Protein AF-A0A165EK48-F1 (afdb_monomer_lite)

Foldseek 3Di:
DWDQDPNATADPVRPSPVRLVVLVVQLVVLVVVLVVQQPDDVGDDPVVSVVSCVPPNVCSNPPD

Radius of gyration: 14.95 Å; chains: 1; bounding box: 30×18×47 Å

Secondary structure (DSSP, 8-state):
-PEEETTEEE-TT---HHHHHHHHHHHHHHHHHHHHHHTSTT---HHHHHHHIIIIIIHHHHT-

Sequence (64 aa):
PYTRWLGFWLDPRLTFRHHVRVMTTRAISRVQAFRMLANTIRGMSVKAARTIYLSNILSVLTFG

Organism: NCBI:txid1314785

Structure (mmCIF, N/CA/C/O backbone):
data_AF-A0A165EK48-F1
#
_entry.id   AF-A0A165EK48-F1
#
loop_
_atom_site.group_PDB
_atom_site.id
_atom_site.type_symbol
_atom_site.label_atom_id
_atom_site.label_alt_id
_atom_site.label_comp_id
_atom_site.label_asym_id
_atom_site.label_entity_id
_atom_site.label_seq_id
_atom_site.pdbx_PDB_ins_code
_atom_site.Cartn_x
_atom_site.Cartn_y
_atom_site.Cartn_z
_atom_site.occupancy
_atom_site.B_iso_or_equiv
_atom_site.auth_seq_id
_atom_site.auth_comp_id
_atom_site.auth_asym_id
_atom_site.auth_atom_id
_atom_site.pdbx_PDB_model_num
ATOM 1 N N . PRO A 1 1 ? 15.399 -4.328 -19.950 1.00 66.38 1 PRO A N 1
ATOM 2 C CA . PRO A 1 1 ? 15.416 -3.068 -19.167 1.00 66.38 1 PRO A CA 1
ATOM 3 C C . PRO A 1 1 ? 13.986 -2.583 -18.876 1.00 66.38 1 PRO A C 1
ATOM 5 O O . PRO A 1 1 ? 13.183 -2.516 -19.802 1.00 66.38 1 PRO A O 1
ATOM 8 N N . TYR A 1 2 ? 13.667 -2.312 -17.606 1.00 72.81 2 TYR A N 1
ATOM 9 C CA . TYR A 1 2 ? 12.384 -1.735 -17.184 1.00 72.81 2 TYR A CA 1
ATOM 10 C C . TYR A 1 2 ? 12.591 -0.245 -16.919 1.00 72.81 2 TYR A C 1
ATOM 12 O O . TYR A 1 2 ? 13.472 0.111 -16.135 1.00 72.81 2 TYR A O 1
ATOM 20 N N . THR A 1 3 ? 11.808 0.619 -17.561 1.00 82.88 3 THR A N 1
ATOM 21 C CA . THR A 1 3 ? 11.944 2.072 -17.392 1.00 82.88 3 THR A CA 1
ATOM 22 C C . THR A 1 3 ? 10.923 2.549 -16.373 1.00 82.88 3 THR A C 1
ATOM 24 O O . THR A 1 3 ? 9.726 2.313 -16.532 1.00 82.88 3 THR A O 1
ATOM 27 N N . ARG A 1 4 ? 11.383 3.226 -15.317 1.00 82.81 4 ARG A N 1
ATOM 28 C CA . ARG A 1 4 ? 10.487 3.885 -14.365 1.00 82.81 4 ARG A CA 1
ATOM 29 C C . ARG A 1 4 ? 10.200 5.299 -14.854 1.00 82.81 4 ARG A C 1
ATOM 31 O O . ARG A 1 4 ? 11.119 6.107 -14.938 1.00 82.81 4 ARG A O 1
ATOM 38 N N . TRP A 1 5 ? 8.939 5.603 -15.137 1.00 82.81 5 TRP A N 1
ATOM 39 C CA . TRP A 1 5 ? 8.520 6.926 -15.595 1.00 82.81 5 TRP A CA 1
ATOM 40 C C . TRP A 1 5 ? 7.292 7.390 -14.817 1.00 82.81 5 TRP A C 1
ATOM 42 O O . TRP A 1 5 ? 6.311 6.659 -14.716 1.00 82.81 5 TRP A O 1
ATOM 52 N N . LEU A 1 6 ? 7.381 8.575 -14.203 1.00 81.06 6 LEU A N 1
ATOM 53 C CA . LEU A 1 6 ? 6.315 9.182 -13.386 1.00 81.06 6 LEU A CA 1
ATOM 54 C C . LEU A 1 6 ? 5.736 8.272 -12.278 1.00 81.06 6 LEU A C 1
ATOM 56 O O . LEU A 1 6 ? 4.615 8.466 -11.830 1.00 81.06 6 LEU A O 1
ATOM 60 N N . GLY A 1 7 ? 6.502 7.277 -11.813 1.00 78.19 7 GLY A N 1
ATOM 61 C CA . GLY A 1 7 ? 6.057 6.309 -10.800 1.00 78.19 7 GLY A CA 1
ATOM 62 C C . GLY A 1 7 ? 5.614 4.954 -11.358 1.00 78.19 7 GLY A C 1
ATOM 63 O O . GLY A 1 7 ? 5.670 3.970 -10.621 1.00 78.19 7 GLY A O 1
ATOM 64 N N . PHE A 1 8 ? 5.323 4.868 -12.656 1.00 77.88 8 PHE A N 1
ATOM 65 C CA . PHE A 1 8 ? 4.948 3.636 -13.349 1.00 77.88 8 PHE A CA 1
ATOM 66 C C . PHE A 1 8 ? 6.170 2.868 -13.851 1.00 77.88 8 PHE A C 1
ATOM 68 O O . PHE A 1 8 ? 7.199 3.458 -14.189 1.00 77.88 8 PHE A O 1
ATOM 75 N N . TRP A 1 9 ? 6.053 1.538 -13.908 1.00 84.19 9 TRP A N 1
ATOM 76 C CA . TRP A 1 9 ? 7.070 0.683 -14.524 1.00 84.19 9 TRP A CA 1
ATOM 77 C C . TRP A 1 9 ? 6.615 0.299 -15.925 1.00 84.19 9 TRP A C 1
ATOM 79 O O . TRP A 1 9 ? 5.640 -0.432 -16.096 1.00 84.19 9 TRP A O 1
ATOM 89 N N . LEU A 1 10 ? 7.325 0.808 -16.923 1.00 80.94 10 LEU A N 1
ATOM 90 C CA . LEU A 1 10 ? 7.036 0.559 -18.323 1.00 80.94 10 LEU A CA 1
ATOM 91 C C . LEU A 1 10 ? 7.900 -0.601 -18.814 1.00 80.94 10 LEU A C 1
ATOM 93 O O . LEU A 1 10 ? 9.134 -0.560 -18.769 1.00 80.94 10 LEU A O 1
ATOM 97 N N . ASP A 1 11 ? 7.217 -1.640 -19.285 1.00 81.81 11 ASP A N 1
ATOM 98 C CA . ASP A 1 11 ? 7.833 -2.712 -20.054 1.00 81.81 11 ASP A CA 1
ATOM 99 C C . ASP A 1 11 ? 7.996 -2.235 -21.510 1.00 81.81 11 ASP A C 1
ATOM 101 O O . ASP A 1 11 ? 7.107 -1.545 -22.015 1.00 81.81 11 ASP A O 1
ATOM 105 N N . PRO A 1 12 ? 9.033 -2.668 -22.250 1.00 76.19 12 PRO A N 1
ATOM 106 C CA . PRO A 1 12 ? 9.177 -2.353 -23.678 1.00 76.19 12 PRO A CA 1
ATOM 107 C C . PRO A 1 12 ? 7.979 -2.792 -24.538 1.00 76.19 12 PRO A C 1
ATOM 109 O O . PRO A 1 12 ? 7.769 -2.274 -25.627 1.00 76.19 12 PRO A O 1
ATOM 112 N N . ARG A 1 13 ? 7.196 -3.763 -24.048 1.00 81.38 13 ARG A N 1
ATOM 113 C CA . ARG A 1 13 ? 5.970 -4.274 -24.679 1.00 81.38 13 ARG A CA 1
ATOM 114 C C . ARG A 1 13 ? 4.682 -3.702 -24.064 1.00 81.38 13 ARG A C 1
ATOM 116 O O . ARG A 1 13 ? 3.615 -4.230 -24.347 1.00 81.38 13 ARG A O 1
ATOM 123 N N . LEU A 1 14 ? 4.783 -2.707 -23.172 1.00 77.62 14 LEU A N 1
ATOM 124 C CA . LEU A 1 14 ? 3.668 -2.128 -22.400 1.00 77.62 14 LEU A CA 1
ATOM 125 C C . LEU A 1 14 ? 2.760 -3.177 -21.732 1.00 77.62 14 LEU A C 1
ATOM 127 O O . LEU A 1 14 ? 1.561 -2.990 -21.570 1.00 77.62 14 LEU A O 1
ATOM 131 N N . THR A 1 15 ? 3.332 -4.303 -21.308 1.00 80.38 15 THR A N 1
ATOM 132 C CA . THR A 1 15 ? 2.573 -5.369 -20.644 1.00 80.38 15 THR A CA 1
ATOM 133 C C . THR A 1 15 ? 2.274 -5.075 -19.174 1.00 80.38 15 THR A C 1
ATOM 135 O O . THR A 1 15 ? 1.481 -5.796 -18.575 1.00 80.38 15 THR A O 1
ATOM 138 N N . PHE A 1 16 ? 2.927 -4.065 -18.583 1.00 80.88 16 PHE A N 1
ATOM 139 C CA . PHE A 1 16 ? 2.811 -3.640 -17.178 1.00 80.88 16 PHE A CA 1
ATOM 140 C C . PHE A 1 16 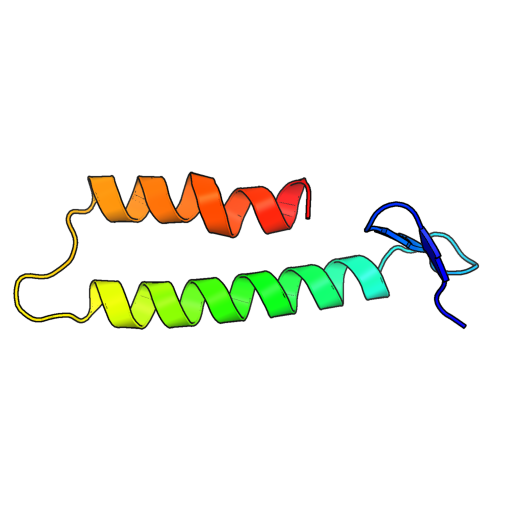? 2.943 -4.773 -16.143 1.00 80.88 16 PHE A C 1
ATOM 142 O O . PHE A 1 16 ? 2.591 -4.613 -14.975 1.00 80.88 16 PHE A O 1
ATOM 149 N N . ARG A 1 17 ? 3.493 -5.930 -16.525 1.00 84.75 17 ARG A N 1
ATOM 150 C CA . ARG A 1 17 ? 3.558 -7.112 -15.650 1.00 84.75 17 ARG A CA 1
ATOM 151 C C . ARG A 1 17 ? 4.514 -6.870 -14.497 1.00 84.75 17 ARG A C 1
ATOM 153 O O . ARG A 1 17 ? 4.251 -7.289 -13.370 1.00 84.75 17 ARG A O 1
ATOM 160 N N . HIS A 1 18 ? 5.616 -6.177 -14.776 1.00 86.00 18 HIS A N 1
ATOM 161 C CA . HIS A 1 18 ? 6.567 -5.790 -13.747 1.00 86.00 18 HIS A CA 1
ATOM 162 C C . HIS A 1 18 ? 5.956 -4.772 -12.779 1.00 86.00 18 HIS A C 1
ATOM 164 O O . HIS A 1 18 ? 6.072 -4.934 -11.566 1.00 86.00 18 HIS A O 1
ATOM 170 N N . HIS A 1 19 ? 5.230 -3.782 -13.304 1.00 87.75 19 HIS A N 1
ATOM 171 C CA . HIS A 1 19 ? 4.513 -2.791 -12.506 1.00 87.75 19 HIS A CA 1
ATOM 172 C C . HIS A 1 19 ? 3.512 -3.444 -11.545 1.00 87.75 19 HIS A 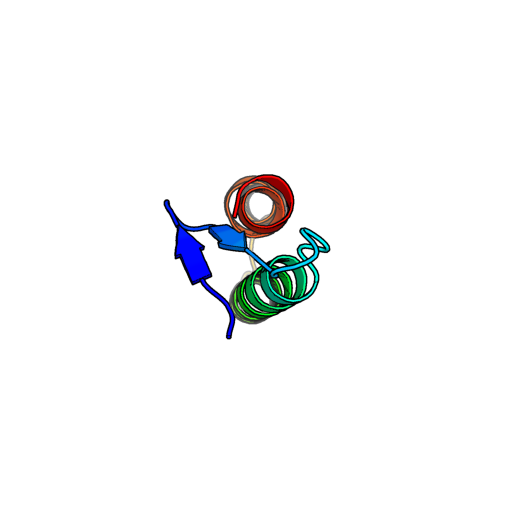C 1
ATOM 174 O O . HIS A 1 19 ? 3.624 -3.259 -10.333 1.00 87.75 19 HIS A O 1
ATOM 180 N N . VAL A 1 20 ? 2.613 -4.289 -12.064 1.00 87.75 20 VAL A N 1
ATOM 181 C CA . VAL A 1 20 ? 1.611 -5.003 -11.258 1.00 87.75 20 VAL A CA 1
ATOM 182 C C . VAL A 1 20 ? 2.280 -5.860 -10.189 1.00 87.75 20 VAL A C 1
ATOM 184 O O . VAL A 1 20 ? 1.842 -5.858 -9.040 1.00 87.75 20 VAL A O 1
ATOM 187 N N . ARG A 1 21 ? 3.381 -6.552 -10.514 1.00 89.38 21 ARG A N 1
ATOM 188 C CA . ARG A 1 21 ? 4.136 -7.337 -9.527 1.00 89.38 21 ARG A CA 1
ATOM 189 C C . ARG A 1 21 ? 4.672 -6.456 -8.398 1.00 89.38 21 ARG A C 1
ATOM 191 O O . ARG A 1 21 ? 4.497 -6.804 -7.236 1.00 89.38 21 ARG A O 1
ATOM 198 N N . VAL A 1 22 ? 5.283 -5.315 -8.719 1.00 89.38 22 VAL A N 1
ATOM 199 C CA . VAL A 1 22 ? 5.813 -4.378 -7.715 1.00 89.38 22 VAL A CA 1
ATOM 200 C C . VAL A 1 22 ? 4.694 -3.829 -6.827 1.00 89.38 22 VAL A C 1
ATOM 202 O O . VAL A 1 22 ? 4.849 -3.802 -5.604 1.00 89.38 22 VAL A O 1
ATOM 205 N N . MET A 1 23 ? 3.559 -3.436 -7.406 1.00 89.75 23 MET A N 1
ATOM 206 C CA . MET A 1 23 ? 2.423 -2.916 -6.637 1.00 89.75 23 MET A CA 1
ATOM 207 C C . MET A 1 23 ? 1.757 -3.984 -5.785 1.00 89.75 23 MET A C 1
ATOM 209 O O . MET A 1 23 ? 1.440 -3.724 -4.628 1.00 89.75 23 MET A O 1
ATOM 213 N N . THR A 1 24 ? 1.663 -5.212 -6.290 1.00 90.50 24 THR A N 1
ATOM 214 C CA . THR A 1 24 ? 1.171 -6.359 -5.520 1.00 90.50 24 THR A CA 1
ATOM 215 C C . THR A 1 24 ? 2.081 -6.638 -4.326 1.00 90.50 24 THR A C 1
ATOM 217 O O . THR A 1 24 ? 1.593 -6.752 -3.207 1.00 90.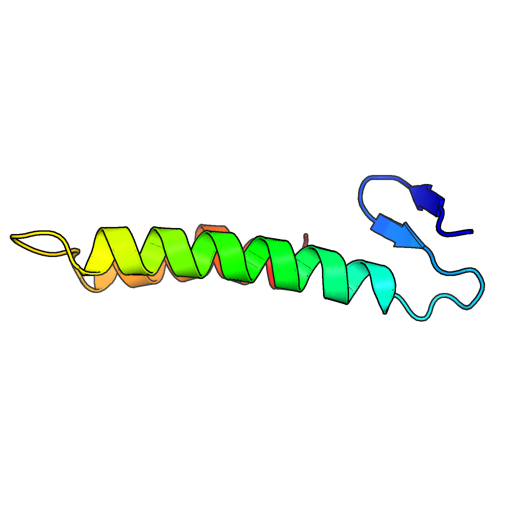50 24 THR A O 1
ATOM 220 N N . THR A 1 25 ? 3.406 -6.655 -4.506 1.00 92.56 25 THR A N 1
ATOM 221 C CA . THR A 1 25 ? 4.356 -6.828 -3.391 1.00 92.56 25 THR A CA 1
ATOM 222 C C . THR A 1 25 ? 4.209 -5.720 -2.343 1.00 92.56 25 THR A C 1
ATOM 224 O O . THR A 1 25 ? 4.201 -5.990 -1.142 1.00 92.56 25 THR A O 1
ATOM 227 N N . ARG A 1 26 ? 4.026 -4.469 -2.782 1.00 90.75 26 ARG A N 1
ATOM 228 C CA . ARG A 1 26 ? 3.761 -3.326 -1.892 1.00 90.75 26 ARG A CA 1
ATOM 229 C C . ARG A 1 26 ? 2.390 -3.395 -1.212 1.00 90.75 26 ARG A C 1
ATOM 231 O O . ARG A 1 26 ? 2.222 -2.836 -0.131 1.00 90.75 26 ARG A O 1
ATOM 238 N N . ALA A 1 27 ? 1.389 -4.002 -1.839 1.00 91.81 27 ALA A N 1
ATOM 239 C CA . ALA A 1 27 ? 0.084 -4.228 -1.228 1.00 91.81 27 ALA A CA 1
ATOM 240 C C . ALA A 1 27 ? 0.170 -5.346 -0.177 1.00 91.81 27 ALA A C 1
ATOM 242 O O . ALA A 1 27 ? -0.360 -5.192 0.920 1.00 91.81 27 ALA A O 1
ATOM 243 N N . ILE A 1 28 ? 0.912 -6.421 -0.460 1.00 92.75 28 ILE A N 1
ATOM 244 C CA . ILE A 1 28 ? 1.136 -7.538 0.468 1.00 92.75 28 ILE A CA 1
ATOM 245 C C . ILE A 1 28 ? 1.803 -7.061 1.760 1.00 92.75 28 ILE A C 1
ATOM 247 O O . ILE A 1 28 ? 1.335 -7.416 2.840 1.00 92.75 28 ILE A O 1
ATOM 251 N N . SER A 1 29 ? 2.839 -6.219 1.685 1.00 92.44 29 SER A N 1
ATOM 252 C CA . SER A 1 29 ? 3.483 -5.689 2.897 1.00 92.44 29 SER A CA 1
ATOM 253 C C . SER A 1 29 ? 2.514 -4.869 3.760 1.00 92.44 29 SER A C 1
ATOM 255 O O . SER A 1 29 ? 2.512 -4.985 4.986 1.00 92.44 29 SER A O 1
ATOM 257 N N . ARG A 1 30 ? 1.617 -4.099 3.132 1.00 91.12 30 ARG A N 1
ATOM 258 C CA . ARG A 1 30 ? 0.557 -3.355 3.832 1.00 91.12 30 ARG A CA 1
ATOM 259 C C . ARG A 1 30 ? -0.491 -4.279 4.448 1.00 91.12 30 ARG A C 1
ATOM 261 O O . ARG A 1 30 ? -0.918 -4.030 5.569 1.00 91.12 30 ARG A O 1
ATOM 268 N N . VAL A 1 31 ? -0.870 -5.359 3.763 1.00 91.69 31 VAL A N 1
ATOM 269 C CA . VAL A 1 31 ? -1.768 -6.395 4.307 1.00 91.69 31 VAL A CA 1
ATOM 270 C C . VAL A 1 31 ? -1.136 -7.090 5.515 1.00 91.69 31 VAL A C 1
ATOM 272 O O . VAL A 1 31 ? -1.825 -7.351 6.498 1.00 91.69 31 VAL A O 1
ATOM 275 N N . GLN A 1 32 ? 0.170 -7.361 5.485 1.00 91.69 32 GLN A N 1
ATOM 276 C CA . GLN A 1 32 ? 0.887 -7.945 6.622 1.00 91.69 32 GLN A CA 1
ATOM 277 C C . GLN A 1 32 ? 0.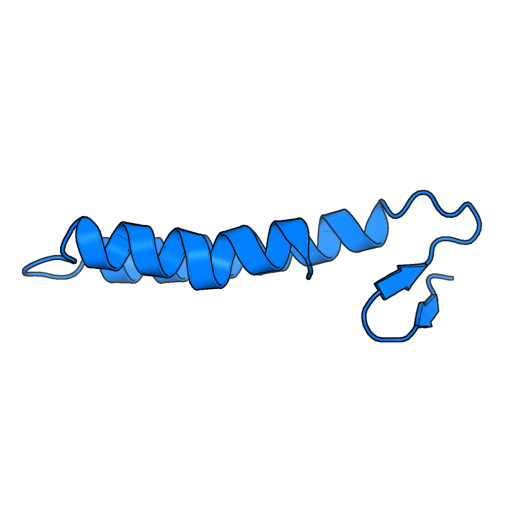879 -7.009 7.836 1.00 91.69 32 GLN A C 1
ATOM 279 O O . GLN A 1 32 ? 0.515 -7.440 8.930 1.00 91.69 32 GLN A O 1
ATOM 284 N N . ALA A 1 33 ? 1.188 -5.724 7.641 1.00 89.06 33 ALA A N 1
ATOM 285 C CA . ALA A 1 33 ? 1.087 -4.721 8.701 1.00 89.06 33 ALA A CA 1
ATOM 286 C C . ALA A 1 33 ? -0.352 -4.604 9.235 1.00 89.06 33 ALA A C 1
ATOM 288 O O . ALA A 1 33 ? -0.579 -4.588 10.444 1.00 89.06 33 ALA A O 1
ATOM 289 N N . PHE A 1 34 ? -1.340 -4.604 8.338 1.00 89.88 34 PHE A N 1
ATOM 290 C CA . PHE A 1 34 ? -2.755 -4.599 8.696 1.00 89.88 34 PHE A CA 1
ATOM 291 C C . PHE A 1 34 ? -3.152 -5.821 9.538 1.00 89.88 34 PHE A C 1
ATOM 293 O O . PHE A 1 34 ? -3.852 -5.682 10.539 1.00 89.88 34 PHE A O 1
ATOM 300 N N . ARG A 1 35 ? -2.654 -7.014 9.195 1.00 89.06 35 ARG A N 1
ATOM 301 C CA . ARG A 1 35 ? -2.865 -8.239 9.977 1.00 89.06 35 ARG A CA 1
ATOM 302 C C . ARG A 1 35 ? -2.263 -8.133 11.379 1.00 89.06 35 ARG A C 1
ATOM 304 O O . ARG A 1 35 ? -2.889 -8.588 12.331 1.00 89.06 35 ARG A O 1
ATOM 311 N N . MET A 1 36 ? -1.084 -7.524 11.522 1.00 89.06 36 MET A N 1
ATOM 312 C CA . MET A 1 36 ? -0.489 -7.268 12.840 1.00 89.06 36 MET A CA 1
ATOM 313 C C . MET A 1 36 ? -1.369 -6.339 13.682 1.00 89.06 36 MET A C 1
ATOM 315 O O . MET A 1 36 ? -1.640 -6.647 14.837 1.00 89.06 36 MET A O 1
ATOM 319 N N . LEU A 1 37 ? -1.862 -5.247 13.090 1.00 85.88 37 LEU A N 1
ATOM 320 C CA . LEU A 1 37 ? -2.774 -4.300 13.740 1.00 85.88 37 LEU A CA 1
ATOM 321 C C . LEU A 1 37 ? -4.089 -4.963 14.170 1.00 85.88 37 LEU A C 1
ATOM 323 O O . LEU A 1 37 ? -4.556 -4.743 15.286 1.00 85.88 37 LEU A O 1
ATOM 327 N N . ALA A 1 38 ? -4.673 -5.794 13.308 1.00 85.19 38 ALA A N 1
ATOM 328 C CA . ALA A 1 38 ? -5.914 -6.506 13.598 1.00 85.19 38 ALA A CA 1
ATOM 329 C C . ALA A 1 38 ? -5.770 -7.508 14.761 1.00 85.19 38 ALA A C 1
ATOM 331 O O . ALA A 1 38 ? -6.717 -7.688 15.521 1.00 85.19 38 ALA A O 1
ATOM 332 N N . ASN A 1 39 ? -4.587 -8.108 14.930 1.00 84.69 39 ASN A N 1
ATOM 333 C CA . ASN A 1 39 ? -4.287 -9.101 15.970 1.00 84.69 39 ASN A CA 1
ATOM 334 C C . ASN A 1 39 ? -3.861 -8.498 17.327 1.00 84.69 39 ASN A C 1
ATOM 336 O O . ASN A 1 39 ? -3.382 -9.222 18.198 1.00 84.69 39 ASN A O 1
ATOM 340 N N . THR A 1 40 ? -3.995 -7.185 17.525 1.00 84.88 40 THR A N 1
ATOM 341 C CA . THR A 1 40 ? -3.647 -6.526 18.796 1.00 84.88 40 THR A CA 1
ATOM 342 C C . THR A 1 40 ? -4.681 -6.799 19.901 1.00 84.88 40 THR A C 1
ATOM 344 O O . THR A 1 40 ? -5.863 -7.015 19.632 1.00 84.88 40 THR A O 1
ATOM 347 N N . ILE A 1 41 ? -4.259 -6.786 21.174 1.00 71.44 41 ILE A N 1
ATOM 348 C CA . ILE A 1 41 ? -5.163 -6.958 22.328 1.00 71.44 41 ILE A CA 1
ATOM 349 C C . ILE A 1 41 ? -6.112 -5.749 22.398 1.00 71.44 41 ILE A C 1
ATOM 351 O O . ILE A 1 41 ? -5.653 -4.611 22.400 1.00 71.44 41 ILE A O 1
ATOM 355 N N . ARG A 1 42 ? -7.429 -6.008 22.473 1.00 75.88 42 ARG A N 1
ATOM 356 C CA . ARG A 1 42 ? -8.560 -5.067 22.256 1.00 75.88 42 ARG A CA 1
ATOM 357 C C . ARG A 1 42 ? -8.890 -4.727 20.794 1.00 75.88 42 ARG A C 1
ATOM 359 O O . ARG A 1 42 ? -9.913 -4.089 20.571 1.00 75.88 42 ARG A O 1
ATOM 366 N N . GLY A 1 43 ? -8.126 -5.252 19.835 1.00 74.88 43 GLY A N 1
ATOM 367 C CA . GLY A 1 43 ? -8.462 -5.320 18.413 1.00 74.88 43 GLY A CA 1
ATOM 368 C C . GLY A 1 43 ? -8.675 -3.980 17.703 1.00 74.88 43 GLY A C 1
ATOM 369 O O . GLY A 1 43 ? -8.743 -2.902 18.291 1.00 74.88 43 GLY A O 1
ATOM 370 N N . MET A 1 44 ? -8.814 -4.061 16.382 1.00 81.38 44 MET A N 1
ATOM 371 C CA . MET A 1 44 ? -9.221 -2.938 15.543 1.00 81.38 44 MET A CA 1
ATOM 372 C C . MET A 1 44 ? -10.725 -3.007 15.266 1.00 81.38 44 MET A C 1
ATOM 374 O O . MET A 1 44 ? -11.258 -4.077 14.973 1.00 81.38 44 MET A O 1
ATOM 378 N N . SER A 1 45 ? -11.421 -1.865 15.298 1.00 87.50 45 SER A N 1
ATOM 379 C CA . SER A 1 45 ? -12.832 -1.827 14.898 1.00 87.50 45 SER A CA 1
ATOM 380 C C . SER A 1 45 ? -12.992 -2.191 13.417 1.00 87.50 45 SER A C 1
ATOM 382 O O . SER A 1 45 ? -12.190 -1.788 12.573 1.00 87.50 45 SER A O 1
ATOM 384 N N . VAL A 1 46 ? -14.072 -2.897 13.068 1.00 86.12 46 VAL A N 1
ATOM 385 C CA . VAL A 1 46 ? -14.370 -3.286 11.672 1.00 86.12 46 VAL A CA 1
ATOM 386 C C . VAL A 1 46 ? -14.427 -2.062 10.745 1.00 86.12 46 VAL A C 1
ATOM 388 O O . VAL A 1 46 ? -14.001 -2.114 9.591 1.00 86.12 46 VAL A O 1
ATOM 391 N N . LYS A 1 47 ? -14.891 -0.920 11.268 1.00 90.88 47 LYS A N 1
ATOM 392 C CA . LYS A 1 47 ? -14.920 0.353 10.540 1.00 90.88 47 LYS A CA 1
ATOM 393 C C . LYS A 1 47 ? -13.510 0.863 10.230 1.00 90.88 47 LYS A C 1
ATOM 395 O O . LYS A 1 47 ? -13.246 1.216 9.086 1.00 90.88 47 LYS A O 1
ATOM 400 N N . ALA A 1 48 ? -12.603 0.862 11.210 1.00 88.31 48 ALA A N 1
ATOM 401 C CA . ALA A 1 48 ? -11.209 1.257 11.000 1.00 88.31 48 ALA A CA 1
ATOM 402 C C . ALA A 1 48 ? -10.489 0.302 10.035 1.00 88.31 48 ALA A C 1
ATOM 404 O O . ALA A 1 48 ? -9.773 0.753 9.141 1.00 88.31 48 ALA A O 1
ATOM 405 N N . ALA A 1 49 ? -10.765 -0.999 10.145 1.00 90.25 49 ALA A N 1
ATOM 406 C CA . ALA A 1 49 ? -10.255 -2.017 9.237 1.00 90.25 49 ALA A CA 1
ATOM 407 C C . ALA A 1 49 ? -10.646 -1.758 7.776 1.00 90.25 49 ALA A C 1
ATOM 409 O O . ALA A 1 49 ? -9.790 -1.736 6.888 1.00 90.25 49 ALA A O 1
ATOM 410 N N . ARG A 1 50 ? 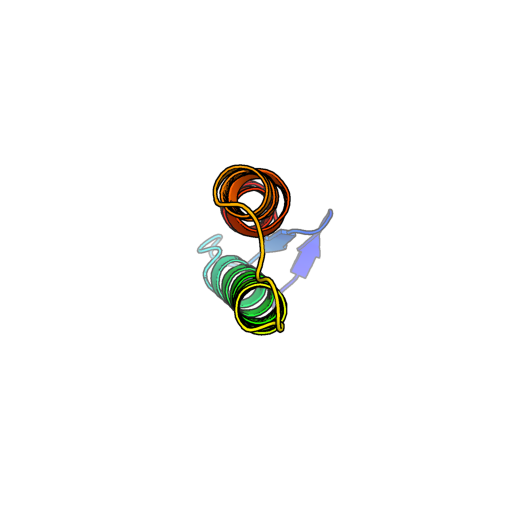-11.931 -1.481 7.529 1.00 91.62 50 ARG A N 1
ATOM 411 C CA . ARG A 1 50 ? -12.430 -1.128 6.196 1.00 91.62 50 ARG A CA 1
ATOM 412 C C . ARG A 1 50 ? -11.779 0.149 5.665 1.00 91.62 50 ARG A C 1
ATOM 414 O O . ARG A 1 50 ? -11.388 0.187 4.501 1.00 91.62 50 ARG A O 1
ATOM 421 N N . THR A 1 51 ? -11.638 1.176 6.503 1.00 92.12 51 THR A N 1
ATOM 422 C CA . THR A 1 51 ? -10.992 2.435 6.107 1.00 92.12 51 THR A CA 1
ATOM 423 C C . THR A 1 51 ? -9.542 2.212 5.691 1.00 92.12 51 THR A C 1
ATOM 425 O O . THR A 1 51 ? -9.127 2.717 4.648 1.00 92.12 51 THR A O 1
ATOM 428 N N . ILE A 1 52 ? -8.771 1.431 6.451 1.00 90.94 52 ILE A N 1
ATOM 429 C CA . ILE A 1 52 ? -7.373 1.126 6.116 1.00 90.94 52 ILE A CA 1
ATOM 430 C C . ILE A 1 52 ? -7.290 0.338 4.807 1.00 90.94 52 ILE A C 1
ATOM 432 O O . ILE A 1 52 ? -6.477 0.675 3.947 1.00 90.94 52 ILE A O 1
ATOM 436 N N . TYR A 1 53 ? -8.165 -0.650 4.609 1.00 91.56 53 TYR A N 1
ATOM 437 C CA . TYR A 1 53 ? -8.214 -1.409 3.361 1.00 91.56 53 TYR A CA 1
ATOM 438 C C . TYR A 1 53 ? -8.460 -0.510 2.139 1.00 91.56 53 TYR A C 1
ATOM 440 O O . TYR A 1 53 ? -7.687 -0.549 1.182 1.00 91.56 53 TYR A O 1
ATOM 448 N N . LEU A 1 54 ? -9.488 0.343 2.189 1.00 92.12 54 LEU A N 1
ATOM 449 C CA . LEU A 1 54 ? -9.838 1.236 1.079 1.00 92.12 54 LEU A CA 1
ATOM 450 C C . LEU A 1 54 ? -8.764 2.304 0.820 1.00 92.12 54 LEU A C 1
ATOM 452 O O . LEU A 1 54 ? -8.416 2.569 -0.326 1.00 92.12 54 LEU A O 1
ATOM 456 N N . SER A 1 55 ? -8.221 2.907 1.877 1.00 89.62 55 SER A N 1
ATOM 457 C CA . SER A 1 55 ? -7.247 4.000 1.749 1.00 89.62 55 SER A CA 1
ATOM 458 C C . SER A 1 55 ? -5.863 3.531 1.305 1.00 89.62 55 SER A C 1
ATOM 460 O O . SER A 1 55 ? -5.228 4.192 0.491 1.00 89.62 55 SER A O 1
ATOM 462 N N . ASN A 1 56 ? -5.377 2.408 1.840 1.00 87.94 56 ASN A N 1
ATOM 463 C CA . ASN A 1 56 ? -3.973 2.022 1.705 1.00 87.94 56 ASN A CA 1
ATOM 464 C C . ASN A 1 56 ? -3.753 0.828 0.778 1.00 87.94 56 ASN A C 1
ATOM 466 O O . ASN A 1 56 ? -2.760 0.806 0.057 1.00 87.94 56 ASN A O 1
ATOM 470 N N . ILE A 1 57 ? -4.627 -0.180 0.810 1.00 89.31 57 ILE A N 1
ATOM 471 C CA . ILE A 1 57 ? -4.434 -1.409 0.025 1.00 89.31 57 ILE A CA 1
ATOM 472 C C . ILE A 1 57 ? -5.067 -1.237 -1.354 1.00 89.31 57 ILE A C 1
ATOM 474 O O . ILE A 1 57 ? -4.388 -1.422 -2.361 1.00 89.31 57 ILE A O 1
ATOM 478 N N . LEU A 1 58 ? -6.333 -0.812 -1.404 1.00 90.31 58 LEU A N 1
ATOM 479 C CA . LEU A 1 58 ? -7.045 -0.607 -2.663 1.00 90.31 58 LEU A CA 1
ATOM 480 C C . LEU A 1 58 ? -6.382 0.485 -3.509 1.00 90.31 58 LEU A C 1
ATOM 482 O O . LEU A 1 58 ? -6.084 0.230 -4.668 1.00 90.31 58 LEU A O 1
ATOM 486 N N . SER A 1 59 ? -6.060 1.638 -2.910 1.00 87.88 59 SER A N 1
ATOM 487 C CA . SER A 1 59 ? -5.386 2.749 -3.603 1.00 87.88 59 SER A CA 1
ATOM 488 C C . SER A 1 59 ? -4.103 2.319 -4.325 1.00 87.88 59 SER A C 1
ATOM 490 O O . SER A 1 59 ?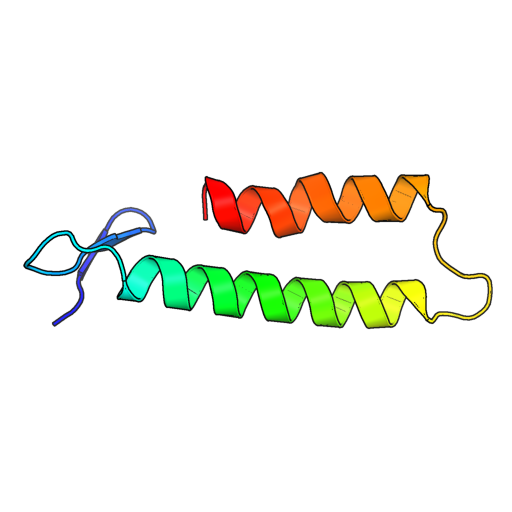 -3.847 2.728 -5.450 1.00 87.88 59 SER A O 1
ATOM 492 N N . VAL A 1 60 ? -3.318 1.426 -3.720 1.00 87.56 60 VAL A N 1
ATOM 493 C CA . VAL A 1 60 ? -2.054 0.938 -4.299 1.00 87.56 60 VAL A CA 1
ATOM 494 C C . VAL A 1 60 ? -2.288 -0.051 -5.431 1.00 87.56 60 VAL A C 1
ATOM 496 O O . VAL A 1 60 ? -1.474 -0.137 -6.340 1.00 87.56 60 VAL A O 1
ATOM 499 N N . LEU A 1 61 ? -3.377 -0.813 -5.378 1.00 84.75 61 LEU A N 1
ATOM 500 C CA . LEU A 1 61 ? -3.721 -1.752 -6.440 1.00 84.75 61 LEU A CA 1
ATOM 501 C C . LEU A 1 61 ? -4.352 -1.049 -7.647 1.00 84.75 61 LEU A C 1
ATOM 503 O O . LEU A 1 61 ? -4.180 -1.524 -8.765 1.00 84.75 61 LEU A O 1
ATOM 507 N N . THR A 1 62 ? -5.074 0.056 -7.436 1.00 82.38 62 THR A N 1
ATOM 508 C CA . THR A 1 62 ? -5.755 0.794 -8.512 1.00 82.38 62 THR A CA 1
ATOM 509 C C . THR A 1 62 ? -4.938 1.943 -9.093 1.00 82.38 62 THR A C 1
ATOM 511 O O . THR A 1 62 ? -5.066 2.217 -10.281 1.00 82.38 62 THR A O 1
ATOM 514 N N . PHE A 1 63 ? -4.125 2.624 -8.282 1.00 76.50 63 PHE A N 1
ATOM 515 C CA . PHE A 1 63 ? -3.395 3.834 -8.687 1.00 76.50 63 PHE A CA 1
ATOM 516 C C . PHE A 1 63 ? -1.884 3.767 -8.445 1.00 76.50 63 PHE A C 1
ATOM 518 O O . PHE A 1 63 ? -1.179 4.699 -8.830 1.00 76.50 63 PHE A O 1
ATOM 525 N N . GLY A 1 64 ? -1.409 2.734 -7.739 1.00 65.19 64 GLY A N 1
ATOM 526 C CA . GLY A 1 64 ? -0.017 2.607 -7.305 1.00 65.19 64 GLY A CA 1
ATOM 527 C C . GLY A 1 64 ? 0.941 2.407 -8.453 1.00 65.19 64 GLY A C 1
ATOM 528 O O . GLY A 1 64 ? 0.601 1.636 -9.367 1.00 65.19 64 GLY A O 1
#

pLDDT: mean 85.19, std 6.42, range [65.19, 92.75]